Protein AF-A0A524CN81-F1 (afdb_monomer_lite)

pLDDT: mean 87.11, std 8.95, range [47.75, 94.62]

Secondary structure (DSSP, 8-state):
-TTS-GGG-HHHHHTT---HHHHTTEETTEE-HHHHHHHHTT-SSGGG-TTSSPHHHHHHHH-TTT-

Radius of gyration: 11.01 Å; chains: 1; bounding box: 29×26×22 Å

Structure (mmCIF, N/CA/C/O backbone):
data_AF-A0A524CN81-F1
#
_entry.id   AF-A0A524CN81-F1
#
loop_
_atom_site.group_PDB
_atom_site.id
_atom_site.type_symbol
_atom_site.label_atom_id
_atom_site.label_alt_id
_atom_site.label_comp_id
_atom_site.label_asym_id
_atom_site.label_entity_id
_atom_site.label_seq_id
_atom_site.pdbx_PDB_ins_code
_atom_site.Cartn_x
_atom_site.Cartn_y
_atom_site.Cartn_z
_atom_site.occupancy
_atom_site.B_iso_or_equiv
_atom_site.auth_seq_id
_atom_site.auth_comp_id
_atom_site.auth_asym_id
_atom_site.auth_atom_id
_atom_site.pdbx_PDB_model_num
ATOM 1 N N . MET A 1 1 ? 0.717 -2.256 -9.615 1.00 72.62 1 MET A N 1
ATOM 2 C CA . MET A 1 1 ? -0.272 -1.435 -8.885 1.00 72.62 1 MET A CA 1
ATOM 3 C C . MET A 1 1 ? -0.265 -1.821 -7.410 1.00 72.62 1 MET A C 1
ATOM 5 O O . MET A 1 1 ? -0.504 -2.984 -7.095 1.00 72.62 1 MET A O 1
ATOM 9 N N . CYS A 1 2 ? 0.059 -0.885 -6.515 1.00 84.69 2 CYS A N 1
ATOM 10 C CA . CYS A 1 2 ? -0.037 -1.114 -5.070 1.00 84.69 2 CYS A CA 1
ATOM 11 C C . CYS A 1 2 ? -1.504 -1.217 -4.624 1.00 84.69 2 CYS A C 1
ATOM 13 O O . CYS A 1 2 ? -2.401 -0.711 -5.289 1.00 84.69 2 CYS A O 1
ATOM 15 N N . GLY A 1 3 ? -1.753 -1.918 -3.518 1.00 8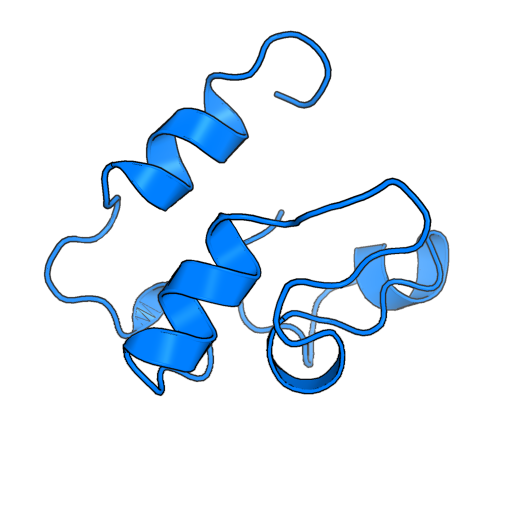5.00 3 GLY A N 1
ATOM 16 C CA . GLY A 1 3 ? -3.099 -2.130 -2.972 1.00 85.00 3 GLY A CA 1
ATOM 17 C C . GLY A 1 3 ? -3.857 -3.348 -3.519 1.00 85.00 3 GLY A C 1
ATOM 18 O O . GLY A 1 3 ? -4.800 -3.807 -2.876 1.00 85.00 3 GLY A O 1
ATOM 19 N N . ALA A 1 4 ? -3.418 -3.939 -4.633 1.00 87.81 4 ALA A N 1
ATOM 20 C CA . ALA A 1 4 ? -3.900 -5.240 -5.102 1.00 87.81 4 ALA A CA 1
ATOM 21 C C . ALA A 1 4 ? -3.268 -6.412 -4.319 1.00 87.81 4 ALA A C 1
ATOM 23 O O . ALA A 1 4 ? -2.344 -6.234 -3.516 1.00 87.81 4 ALA A O 1
ATOM 24 N N . TYR A 1 5 ? -3.757 -7.634 -4.554 1.00 88.44 5 TYR A N 1
ATOM 25 C CA . TYR A 1 5 ? -3.195 -8.828 -3.926 1.00 88.44 5 TYR A CA 1
ATOM 26 C C . TYR A 1 5 ? -1.730 -9.038 -4.334 1.00 88.44 5 TYR A C 1
ATOM 28 O O . TYR A 1 5 ? -1.411 -9.284 -5.496 1.00 88.44 5 TYR A O 1
ATOM 36 N N . CYS A 1 6 ? -0.824 -8.974 -3.354 1.00 87.88 6 CYS A N 1
ATOM 37 C CA . CYS A 1 6 ? 0.618 -9.082 -3.594 1.00 87.88 6 CYS A CA 1
ATOM 38 C C . CYS A 1 6 ? 1.049 -10.464 -4.116 1.00 87.88 6 CYS A C 1
ATOM 40 O O . CYS A 1 6 ? 2.116 -10.559 -4.714 1.00 87.88 6 CYS A O 1
ATOM 42 N N . GLY A 1 7 ? 0.250 -11.520 -3.908 1.00 85.75 7 GLY A N 1
ATOM 43 C CA . GLY A 1 7 ? 0.572 -12.876 -4.372 1.00 85.75 7 GLY A CA 1
ATOM 44 C C . GLY A 1 7 ? 0.544 -13.049 -5.894 1.00 85.75 7 GLY A C 1
ATOM 45 O O . GLY A 1 7 ? 1.114 -14.008 -6.394 1.00 85.75 7 GLY A O 1
ATOM 46 N N . VAL A 1 8 ? -0.074 -12.116 -6.625 1.00 87.19 8 VAL A N 1
ATOM 47 C CA . VAL A 1 8 ? -0.135 -12.109 -8.101 1.00 87.19 8 VAL A CA 1
ATOM 48 C C . VAL A 1 8 ? 0.461 -10.829 -8.700 1.00 87.19 8 VAL A C 1
ATOM 50 O O . VAL A 1 8 ? 0.240 -10.507 -9.863 1.00 87.19 8 VAL A O 1
ATOM 53 N N . CYS A 1 9 ? 1.188 -10.050 -7.895 1.00 87.69 9 CYS A N 1
ATOM 54 C CA . CYS A 1 9 ? 1.723 -8.763 -8.318 1.00 87.69 9 CYS A CA 1
ATOM 55 C C . CYS A 1 9 ? 3.046 -8.950 -9.070 1.00 87.69 9 CYS A C 1
ATOM 57 O O . CYS A 1 9 ? 4.086 -9.168 -8.457 1.00 87.69 9 CYS A O 1
ATOM 59 N N . GLU A 1 10 ? 3.022 -8.776 -10.389 1.00 87.38 10 GLU A N 1
ATOM 60 C CA . GLU A 1 10 ? 4.212 -8.850 -11.254 1.00 87.38 10 GLU A CA 1
ATOM 61 C C . GLU A 1 10 ? 5.323 -7.849 -10.880 1.00 87.38 10 GLU A C 1
ATOM 63 O O . GLU A 1 10 ? 6.504 -8.094 -11.112 1.00 87.38 10 GLU A O 1
ATOM 68 N N . TRP A 1 11 ? 4.966 -6.721 -10.259 1.00 84.12 11 TRP A N 1
ATOM 69 C CA . TRP A 1 11 ? 5.939 -5.728 -9.804 1.00 84.12 11 TRP A CA 1
ATOM 70 C C . TRP A 1 11 ? 6.743 -6.214 -8.605 1.00 84.12 11 TRP A C 1
ATOM 72 O O . TRP A 1 11 ? 7.847 -5.727 -8.396 1.00 84.12 11 TRP A O 1
ATOM 82 N N . LYS A 1 12 ? 6.212 -7.177 -7.840 1.00 86.50 12 LYS A N 1
ATOM 83 C CA . LYS A 1 12 ? 6.879 -7.734 -6.666 1.00 86.50 12 LYS A CA 1
ATOM 84 C C . LYS A 1 12 ? 8.248 -8.307 -7.026 1.00 86.50 12 LYS A C 1
ATOM 86 O O . LYS A 1 12 ? 9.231 -7.980 -6.378 1.00 86.50 12 LYS A O 1
ATOM 91 N N . GLU A 1 13 ? 8.298 -9.103 -8.089 1.00 85.00 13 GLU A N 1
ATOM 92 C CA . GLU A 1 13 ? 9.533 -9.720 -8.579 1.00 85.00 13 GLU A CA 1
ATOM 93 C C . GLU A 1 13 ? 10.426 -8.708 -9.303 1.00 85.00 13 GLU A C 1
ATOM 95 O O . GLU A 1 13 ? 11.637 -8.707 -9.111 1.00 85.00 13 GLU A O 1
ATOM 100 N N . LYS A 1 14 ? 9.835 -7.800 -10.093 1.00 87.88 14 LYS A N 1
ATOM 101 C CA . LYS A 1 14 ? 10.587 -6.799 -10.870 1.00 87.88 14 LYS A CA 1
ATOM 102 C C . LYS A 1 14 ? 11.330 -5.781 -9.999 1.00 87.88 14 LYS A C 1
ATOM 104 O O . LYS A 1 14 ? 12.362 -5.275 -10.423 1.00 87.88 14 LYS A O 1
ATOM 109 N N . THR A 1 15 ? 10.791 -5.441 -8.828 1.00 84.50 15 THR A N 1
ATOM 110 C CA . THR A 1 15 ? 11.351 -4.398 -7.946 1.00 84.50 15 THR A CA 1
ATOM 111 C C . THR A 1 15 ? 11.860 -4.932 -6.612 1.00 84.50 15 THR A C 1
ATOM 113 O O . THR A 1 1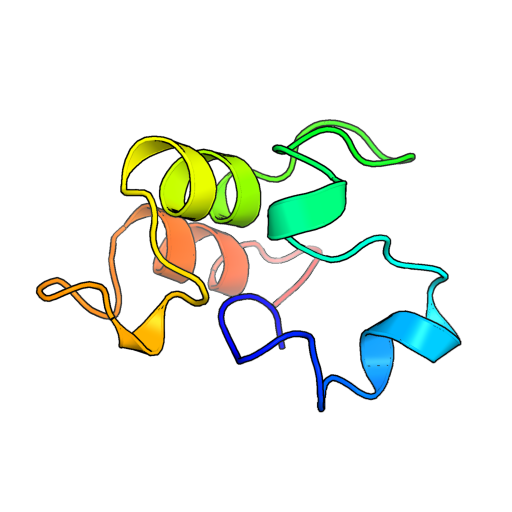5 ? 12.165 -4.137 -5.726 1.00 84.50 15 THR A O 1
ATOM 116 N N . ASP A 1 16 ? 11.920 -6.259 -6.460 1.00 87.19 16 ASP A N 1
ATOM 117 C CA . ASP A 1 16 ? 12.203 -6.939 -5.190 1.00 87.19 16 ASP A CA 1
ATOM 118 C C . ASP A 1 16 ? 11.350 -6.385 -4.033 1.00 87.19 16 ASP A C 1
ATOM 120 O O . ASP A 1 16 ? 11.785 -6.191 -2.897 1.00 87.19 16 ASP A O 1
ATOM 124 N N . CYS A 1 17 ? 10.093 -6.050 -4.340 1.00 88.88 17 CYS A N 1
ATOM 125 C CA . CYS A 1 17 ? 9.193 -5.491 -3.352 1.00 88.88 17 CYS A CA 1
ATOM 126 C C . CYS A 1 17 ? 8.801 -6.603 -2.365 1.00 88.88 17 CYS A C 1
ATOM 128 O O . CYS A 1 17 ? 8.203 -7.603 -2.767 1.00 88.88 17 CYS A O 1
ATOM 130 N N . PRO A 1 18 ? 9.032 -6.437 -1.051 1.00 89.38 18 PRO A N 1
ATOM 131 C CA . PRO A 1 18 ? 8.635 -7.442 -0.063 1.00 89.38 18 PRO A CA 1
ATOM 132 C C . PRO A 1 18 ? 7.113 -7.697 -0.041 1.00 89.38 18 PRO A C 1
ATOM 134 O O . PRO A 1 18 ? 6.656 -8.771 0.356 1.00 89.38 18 PRO A O 1
ATOM 137 N N . GLY A 1 19 ? 6.310 -6.743 -0.523 1.00 90.12 19 GLY A N 1
ATOM 138 C CA . GLY A 1 19 ? 4.849 -6.769 -0.461 1.00 90.12 19 GLY A CA 1
ATOM 139 C C . GLY A 1 19 ? 4.319 -6.231 0.869 1.00 90.12 19 GLY A C 1
ATOM 140 O O . GLY A 1 19 ? 5.029 -6.208 1.871 1.00 90.12 19 GLY A O 1
ATOM 141 N N . CYS A 1 20 ? 3.054 -5.798 0.890 1.00 90.56 20 CYS A N 1
ATOM 142 C CA . CYS A 1 20 ? 2.499 -5.023 2.009 1.00 90.56 20 CYS A CA 1
ATOM 143 C C . CYS A 1 20 ? 2.597 -5.753 3.361 1.00 90.56 20 CYS A C 1
ATOM 145 O O . CYS A 1 20 ? 3.016 -5.161 4.351 1.00 90.56 20 CYS A O 1
ATOM 147 N N . GLN A 1 21 ? 2.253 -7.045 3.403 1.00 88.88 21 GLN A N 1
ATOM 148 C CA . GLN A 1 21 ? 2.265 -7.838 4.642 1.00 88.88 21 GLN A CA 1
ATOM 149 C C . GLN A 1 21 ? 3.681 -8.084 5.179 1.00 88.88 21 GLN A C 1
ATO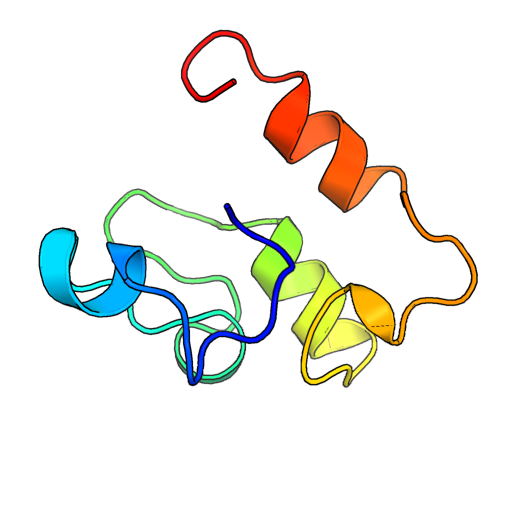M 151 O O . GLN A 1 21 ? 3.909 -8.036 6.385 1.00 88.88 21 GLN A O 1
ATOM 156 N N . ALA A 1 22 ? 4.644 -8.345 4.289 1.00 90.69 22 ALA A N 1
ATOM 157 C CA . ALA A 1 22 ? 6.014 -8.636 4.702 1.00 90.69 22 ALA A CA 1
ATOM 158 C C . ALA A 1 22 ? 6.786 -7.355 5.042 1.00 90.69 22 ALA A C 1
ATOM 160 O O . ALA A 1 22 ? 7.562 -7.346 5.994 1.00 90.69 22 ALA A O 1
ATOM 161 N N . SER A 1 23 ? 6.541 -6.266 4.304 1.00 90.94 23 SER A N 1
ATOM 162 C CA . SER A 1 23 ? 7.217 -4.987 4.525 1.00 90.94 23 SER A CA 1
ATOM 163 C C . SER A 1 23 ? 6.793 -4.311 5.820 1.00 90.94 23 SER A C 1
ATOM 165 O O . SER A 1 23 ? 7.581 -3.588 6.427 1.00 90.94 23 SER A O 1
ATOM 167 N N . LYS A 1 24 ? 5.537 -4.510 6.246 1.00 89.12 24 LYS A N 1
ATOM 168 C CA . LYS A 1 24 ? 4.932 -3.792 7.381 1.00 89.12 24 LYS A CA 1
ATOM 169 C C . LYS A 1 24 ? 5.077 -2.270 7.259 1.00 89.12 24 LYS A C 1
ATOM 171 O O . LYS A 1 24 ? 5.234 -1.577 8.260 1.00 89.12 24 LYS A O 1
ATOM 176 N N . GLY A 1 25 ? 5.095 -1.757 6.028 1.00 89.81 25 GLY A N 1
ATOM 177 C CA . GLY A 1 25 ? 5.329 -0.340 5.760 1.00 89.81 25 GLY A CA 1
ATOM 178 C C . GLY A 1 25 ? 6.787 0.072 5.614 1.00 89.81 25 GLY A C 1
ATOM 179 O O . GLY A 1 25 ? 7.030 1.175 5.144 1.00 89.81 25 GLY A O 1
ATOM 180 N N . LYS A 1 26 ? 7.753 -0.784 5.956 1.00 90.19 26 LYS A N 1
ATOM 181 C CA . LYS A 1 26 ? 9.184 -0.483 5.852 1.00 90.19 26 LYS A CA 1
ATOM 182 C C . LYS A 1 26 ? 9.731 -0.989 4.524 1.00 90.19 26 LYS A C 1
ATOM 184 O O . LYS A 1 26 ? 9.833 -2.195 4.303 1.00 90.19 26 LYS A O 1
ATOM 189 N N . MET A 1 27 ? 10.067 -0.058 3.646 1.00 87.44 27 MET A N 1
ATOM 190 C CA . MET A 1 27 ? 10.611 -0.311 2.317 1.00 87.44 27 MET A CA 1
ATOM 191 C C . MET A 1 27 ? 12.050 0.203 2.235 1.00 87.44 27 MET A C 1
ATOM 193 O O . MET A 1 27 ? 12.477 1.016 3.053 1.00 87.44 27 MET A O 1
ATOM 197 N N . PHE A 1 28 ? 12.797 -0.228 1.217 1.00 83.94 28 PHE A N 1
ATOM 198 C CA . PHE A 1 28 ? 14.168 0.249 0.997 1.00 83.94 28 PHE A CA 1
ATOM 199 C C . PHE A 1 28 ? 14.243 1.761 0.723 1.00 83.94 28 PHE A C 1
ATOM 201 O O . PHE A 1 28 ? 15.241 2.398 1.037 1.00 83.94 28 PHE A O 1
ATOM 208 N N . TRP A 1 29 ? 13.179 2.330 0.156 1.00 82.88 29 TRP A N 1
ATOM 209 C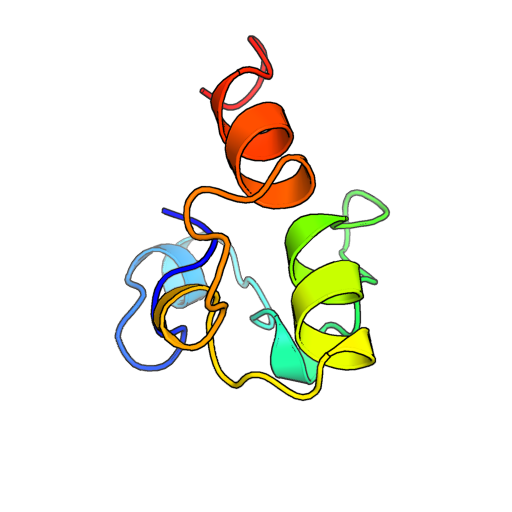 CA . TRP A 1 29 ? 13.051 3.749 -0.182 1.00 82.88 29 TRP A CA 1
ATOM 210 C C . TRP A 1 29 ? 12.376 4.585 0.916 1.00 82.88 29 TRP A C 1
ATOM 212 O O . TRP A 1 29 ? 12.181 5.782 0.732 1.00 82.88 29 TRP A O 1
ATOM 222 N N . GLY A 1 30 ? 12.006 3.983 2.050 1.00 88.19 30 GLY A N 1
ATOM 223 C CA . GLY A 1 30 ? 11.320 4.671 3.145 1.00 88.19 30 GLY A CA 1
ATOM 224 C C . GLY A 1 30 ? 10.008 4.001 3.542 1.00 88.19 30 GLY A C 1
ATOM 225 O O . GLY A 1 30 ? 9.917 2.774 3.609 1.00 88.19 30 GLY A O 1
ATOM 226 N N . GLU A 1 31 ? 8.992 4.803 3.860 1.00 90.50 31 GLU A N 1
ATOM 227 C CA . GLU A 1 31 ? 7.717 4.306 4.383 1.00 90.50 31 GLU A CA 1
ATOM 228 C C . GLU A 1 31 ? 6.626 4.182 3.315 1.00 90.50 31 GLU A C 1
ATOM 230 O O . GLU A 1 31 ? 6.247 5.158 2.671 1.00 90.50 31 GLU A O 1
ATOM 235 N N . CYS A 1 32 ? 6.018 2.999 3.203 1.00 91.06 32 CYS A N 1
ATOM 236 C CA . CYS A 1 32 ? 4.841 2.777 2.366 1.00 91.06 32 CYS A CA 1
ATOM 237 C C . CYS A 1 32 ? 3.550 2.931 3.176 1.00 91.06 32 CYS A C 1
ATOM 239 O O . CYS A 1 32 ? 3.133 2.005 3.877 1.00 91.06 32 CYS A O 1
ATOM 241 N N . LYS A 1 33 ? 2.874 4.075 3.024 1.00 91.94 33 LYS A N 1
ATOM 242 C CA . LYS A 1 33 ? 1.606 4.374 3.714 1.00 91.94 33 LYS A CA 1
ATOM 243 C C . LYS A 1 33 ? 0.485 3.380 3.384 1.00 91.94 33 LYS A C 1
ATOM 245 O O . LYS A 1 33 ? -0.220 2.939 4.285 1.00 91.94 33 LYS A O 1
ATOM 250 N N . VAL A 1 34 ? 0.402 2.901 2.138 1.00 92.19 34 VAL A N 1
ATOM 251 C CA . VAL A 1 34 ? -0.558 1.849 1.737 1.00 92.19 34 VAL A CA 1
ATOM 252 C C . VAL A 1 34 ? -0.328 0.548 2.509 1.00 92.19 34 VAL A C 1
ATOM 254 O O . VAL A 1 34 ? -1.279 -0.074 2.987 1.00 92.19 34 VAL A O 1
ATOM 257 N N . ALA A 1 35 ? 0.935 0.137 2.654 1.00 92.94 35 ALA A N 1
ATOM 258 C CA . ALA A 1 35 ? 1.279 -1.055 3.413 1.00 92.94 35 ALA A CA 1
ATOM 259 C C . ALA A 1 35 ? 0.999 -0.859 4.907 1.00 92.94 35 ALA A C 1
ATOM 261 O O . ALA A 1 35 ? 0.432 -1.764 5.516 1.00 92.94 35 ALA A O 1
ATOM 262 N N . ILE A 1 36 ? 1.329 0.302 5.484 1.00 94.25 36 ILE A N 1
ATOM 263 C CA . ILE A 1 36 ? 0.996 0.639 6.881 1.00 94.25 36 ILE A CA 1
ATOM 264 C C . ILE A 1 36 ? -0.517 0.525 7.097 1.00 94.25 36 ILE A C 1
ATOM 266 O O . ILE A 1 36 ? -0.950 -0.276 7.922 1.00 94.25 36 ILE A O 1
ATOM 270 N N . CYS A 1 37 ? -1.312 1.205 6.270 1.00 94.44 37 CYS A N 1
ATOM 271 C CA . CYS A 1 37 ? -2.772 1.195 6.341 1.00 94.44 37 CYS A CA 1
ATOM 272 C C . CYS A 1 37 ? -3.355 -0.229 6.240 1.00 94.44 37 CYS A C 1
ATOM 274 O O . CYS A 1 37 ? -4.194 -0.618 7.054 1.00 94.44 37 CYS A O 1
ATOM 276 N N . CYS A 1 38 ? -2.881 -1.054 5.296 1.00 93.25 38 CYS A N 1
ATOM 277 C CA . CYS A 1 38 ? -3.322 -2.452 5.194 1.00 93.25 38 CYS A CA 1
ATOM 278 C C . CYS A 1 38 ? -2.956 -3.284 6.429 1.00 93.25 38 CYS A C 1
ATOM 280 O O . CYS A 1 38 ? -3.766 -4.099 6.868 1.00 93.25 38 CYS A O 1
ATOM 282 N N . ASN A 1 39 ? -1.755 -3.101 6.986 1.00 91.94 39 ASN A N 1
ATOM 283 C CA . ASN A 1 39 ? -1.317 -3.846 8.168 1.00 91.94 39 ASN A CA 1
ATOM 284 C C . ASN A 1 39 ? -2.103 -3.442 9.418 1.00 91.94 39 ASN A C 1
ATOM 286 O O . ASN A 1 39 ? -2.553 -4.317 10.157 1.00 91.94 39 ASN A O 1
ATOM 290 N N . GLU A 1 40 ? -2.311 -2.144 9.639 1.00 94.12 40 GLU A N 1
ATOM 291 C CA . GLU A 1 40 ? -3.085 -1.628 10.774 1.00 94.12 40 GLU A CA 1
ATOM 292 C C . GLU A 1 40 ? -4.530 -2.127 10.738 1.00 94.12 40 GLU A C 1
ATOM 294 O O . GLU A 1 40 ? -5.051 -2.604 11.748 1.00 94.12 40 GLU A O 1
ATOM 299 N N . LYS A 1 41 ? -5.148 -2.117 9.551 1.00 93.25 41 LYS A N 1
ATOM 300 C CA . LYS A 1 41 ? -6.499 -2.654 9.339 1.00 93.25 41 LYS A CA 1
ATOM 301 C C . LYS A 1 41 ? -6.548 -4.188 9.245 1.00 93.25 41 LYS A C 1
ATOM 303 O O . LYS A 1 41 ? -7.634 -4.754 9.168 1.00 93.25 41 LYS A O 1
ATOM 308 N N . ARG A 1 42 ? -5.394 -4.870 9.270 1.00 92.19 42 ARG A N 1
ATOM 309 C CA . ARG A 1 42 ? -5.240 -6.332 9.118 1.00 92.19 42 ARG A CA 1
ATOM 310 C C . ARG A 1 42 ? -5.870 -6.892 7.837 1.00 92.19 42 ARG A C 1
ATOM 312 O O . ARG A 1 42 ? -6.381 -8.011 7.819 1.00 92.19 42 ARG A O 1
ATOM 319 N N . TYR A 1 43 ? -5.813 -6.128 6.752 1.00 92.38 43 TYR A N 1
ATOM 320 C CA . TYR A 1 43 ? -6.281 -6.559 5.440 1.00 92.38 43 TYR A CA 1
ATOM 321 C C . TYR A 1 43 ? -5.139 -7.130 4.614 1.00 92.38 43 TYR A C 1
ATOM 323 O O . TYR A 1 43 ? -4.066 -6.538 4.537 1.00 92.38 43 TYR A O 1
ATOM 331 N N . LEU A 1 44 ? -5.391 -8.248 3.928 1.00 89.44 44 LEU A N 1
ATOM 332 C CA . LEU A 1 44 ? -4.413 -8.855 3.018 1.00 89.44 44 LEU A CA 1
ATOM 333 C C . LEU A 1 44 ? -4.082 -7.946 1.825 1.00 89.44 44 LEU A C 1
ATOM 335 O O . LEU A 1 44 ? -2.948 -7.940 1.347 1.00 89.44 44 LEU A O 1
ATOM 339 N N . HIS A 1 45 ? -5.067 -7.183 1.358 1.00 91.50 45 HIS A N 1
ATOM 340 C CA . HIS A 1 45 ? -4.948 -6.191 0.294 1.00 91.50 45 HIS A CA 1
ATOM 341 C C . HIS A 1 45 ? -6.058 -5.143 0.430 1.00 91.50 45 HIS A C 1
ATOM 343 O O . HIS A 1 45 ? -7.082 -5.402 1.070 1.00 91.50 45 HIS A O 1
ATOM 349 N N . CYS A 1 46 ? -5.904 -3.985 -0.219 1.00 92.69 46 CYS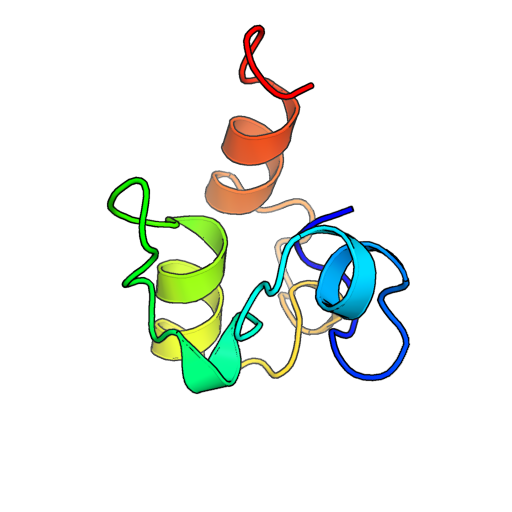 A N 1
ATOM 350 C CA . CYS A 1 46 ? -6.859 -2.878 -0.119 1.00 92.69 46 CYS A CA 1
ATOM 351 C C . CYS A 1 46 ? -8.272 -3.263 -0.569 1.00 92.69 46 CYS A C 1
ATOM 353 O O . CYS A 1 46 ? -9.222 -2.685 -0.067 1.00 92.69 46 CYS A O 1
ATOM 355 N N . GLY A 1 47 ? -8.431 -4.275 -1.431 1.00 91.94 47 GLY A N 1
ATOM 356 C CA . GLY A 1 47 ? -9.749 -4.799 -1.827 1.00 91.94 47 GLY A CA 1
ATOM 357 C C . GLY A 1 47 ? -10.662 -5.278 -0.682 1.00 91.94 47 GLY A C 1
ATOM 358 O O . GLY A 1 47 ? -11.856 -5.423 -0.903 1.00 91.94 47 GLY A O 1
ATOM 359 N N . PHE A 1 48 ? -10.134 -5.507 0.528 1.00 93.56 48 PHE A N 1
ATOM 360 C CA . PHE A 1 48 ? -10.942 -5.796 1.726 1.00 93.56 48 PHE A CA 1
ATOM 361 C C . PHE A 1 48 ? -11.323 -4.544 2.533 1.00 93.56 48 PHE A C 1
ATOM 363 O O . PHE A 1 48 ? -12.031 -4.646 3.533 1.00 93.56 48 PHE A O 1
ATOM 370 N N . CYS A 1 49 ? -10.852 -3.365 2.127 1.00 94.62 49 CYS A N 1
ATOM 371 C CA . CYS A 1 49 ? -11.205 -2.105 2.760 1.00 94.62 49 CYS A CA 1
ATOM 372 C C . CYS A 1 49 ? -12.622 -1.695 2.326 1.00 94.62 49 CYS A C 1
ATOM 374 O O . CYS A 1 49 ? -12.843 -1.529 1.128 1.00 94.62 49 CYS A O 1
ATOM 376 N N . PRO A 1 50 ? -13.567 -1.485 3.261 1.00 93.81 50 PRO A N 1
ATOM 377 C CA . PRO A 1 50 ? -14.922 -1.049 2.913 1.00 93.81 50 PRO A CA 1
ATOM 378 C C . PRO A 1 50 ? -14.941 0.350 2.282 1.00 93.81 50 PRO A C 1
ATOM 380 O O . PRO A 1 50 ? -15.800 0.639 1.460 1.00 93.81 50 PRO A O 1
ATOM 383 N N . ASP A 1 51 ? -13.955 1.186 2.618 1.00 94.44 51 ASP A N 1
ATOM 384 C CA . ASP A 1 51 ? -13.823 2.554 2.107 1.00 94.44 51 ASP A CA 1
ATOM 385 C C . ASP A 1 51 ? -13.042 2.640 0.783 1.00 94.44 51 ASP A C 1
ATOM 387 O O . ASP A 1 51 ? -12.429 3.666 0.520 1.00 94.44 51 ASP A O 1
ATOM 391 N N . LEU A 1 52 ? -12.936 1.565 -0.007 1.00 90.94 52 LEU A N 1
ATOM 392 C CA . LEU A 1 52 ? -12.123 1.562 -1.231 1.00 90.94 52 LEU A CA 1
ATOM 393 C C . LEU A 1 52 ? -12.739 2.461 -2.340 1.00 90.94 52 LEU A C 1
ATOM 395 O O . LEU A 1 52 ? -13.905 2.255 -2.673 1.00 90.94 52 LEU A O 1
ATOM 399 N N . PRO A 1 53 ? -11.968 3.362 -2.993 1.00 90.25 53 PRO A N 1
ATOM 400 C CA . PRO A 1 53 ? -10.582 3.718 -2.694 1.00 90.25 53 PRO A CA 1
ATOM 401 C C . PRO A 1 53 ? -10.495 4.603 -1.446 1.00 90.25 53 PRO A C 1
ATOM 403 O O . PRO A 1 53 ? -11.076 5.683 -1.382 1.00 90.25 53 PRO A O 1
ATOM 406 N N . CYS A 1 54 ? -9.738 4.151 -0.443 1.00 93.19 54 CYS A N 1
ATOM 407 C CA . CYS A 1 54 ? -9.556 4.934 0.773 1.00 93.19 54 CYS A CA 1
ATOM 408 C C . CYS A 1 54 ? -8.534 6.046 0.524 1.00 93.19 54 CYS A C 1
ATOM 410 O O . CYS A 1 54 ? -7.693 5.924 -0.366 1.00 93.19 54 CYS A O 1
ATOM 412 N N . SER A 1 55 ? -8.561 7.095 1.352 1.00 92.69 55 SER A N 1
ATOM 413 C CA . SER A 1 55 ? -7.661 8.250 1.215 1.00 92.69 55 SER A CA 1
ATOM 414 C C . SER A 1 55 ? -6.184 7.853 1.069 1.00 92.69 55 SER A C 1
ATOM 416 O O . SER A 1 55 ? -5.498 8.360 0.190 1.00 92.69 55 SER A O 1
ATOM 418 N N . GLU A 1 56 ? -5.708 6.881 1.855 1.00 91.50 56 GLU A N 1
ATOM 419 C CA . GLU A 1 56 ? -4.316 6.404 1.792 1.00 91.50 56 GLU A CA 1
ATOM 420 C C . GLU A 1 56 ? -3.960 5.756 0.450 1.00 91.50 56 GLU A C 1
ATOM 422 O O . GLU A 1 56 ? -2.843 5.904 -0.043 1.00 91.50 56 GLU A O 1
ATOM 427 N N . LEU A 1 57 ? -4.899 5.015 -0.145 1.00 90.94 57 LEU A N 1
ATOM 428 C CA . LEU A 1 57 ? -4.690 4.400 -1.450 1.00 90.94 57 LEU A CA 1
ATOM 429 C C . LEU A 1 57 ? -4.774 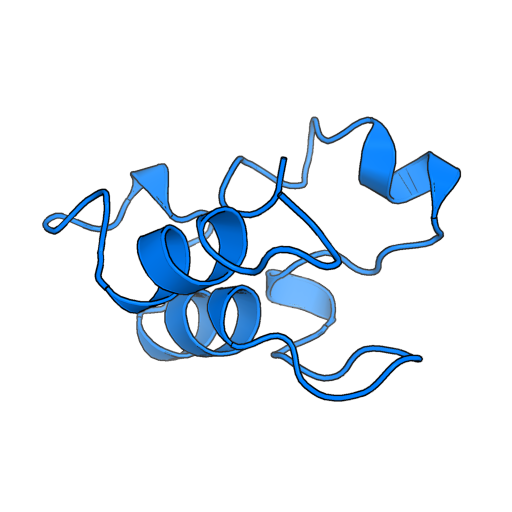5.450 -2.561 1.00 90.94 57 LEU A C 1
ATOM 431 O O . LEU A 1 57 ? -3.943 5.437 -3.461 1.00 90.94 57 LEU A O 1
ATOM 435 N N . GLN A 1 58 ? -5.742 6.363 -2.472 1.00 90.69 58 GLN A N 1
ATOM 436 C CA . GLN A 1 58 ? -5.925 7.449 -3.432 1.00 90.69 58 GLN A CA 1
ATOM 437 C C . GLN A 1 58 ? -4.681 8.350 -3.486 1.00 90.69 58 GLN A C 1
ATOM 439 O O . GLN A 1 58 ? -4.118 8.540 -4.556 1.00 90.69 58 GLN A O 1
ATOM 444 N N . GLN A 1 59 ? -4.160 8.784 -2.333 1.00 88.56 59 GLN A N 1
ATOM 445 C CA . GLN A 1 59 ? -2.921 9.571 -2.243 1.00 88.56 59 GLN A CA 1
ATOM 446 C C . GLN A 1 59 ? -1.707 8.858 -2.855 1.00 88.56 59 GLN A C 1
ATOM 448 O O . GLN A 1 59 ? -0.822 9.507 -3.407 1.00 88.56 59 GLN A O 1
ATOM 453 N N . ALA A 1 60 ? -1.644 7.526 -2.762 1.00 85.62 60 ALA A N 1
ATOM 454 C CA . ALA A 1 60 ? -0.557 6.757 -3.359 1.00 85.62 60 ALA A CA 1
ATOM 455 C C . ALA A 1 60 ? -0.604 6.743 -4.896 1.00 85.62 60 ALA A C 1
ATOM 457 O O . ALA A 1 60 ? 0.444 6.579 -5.514 1.00 85.62 60 ALA A O 1
ATOM 458 N N . PHE A 1 61 ? -1.787 6.914 -5.496 1.00 83.94 61 PHE A N 1
ATOM 459 C CA . PHE A 1 61 ? -1.969 7.044 -6.947 1.00 83.94 61 PHE A CA 1
ATOM 460 C C . PHE A 1 61 ? -1.892 8.488 -7.432 1.00 83.94 61 PHE A C 1
ATOM 462 O O . PHE A 1 61 ? -1.396 8.737 -8.523 1.00 83.94 61 PHE A O 1
ATOM 469 N N . ASP A 1 62 ? -2.351 9.433 -6.618 1.00 83.50 62 ASP A N 1
ATOM 470 C CA . ASP A 1 62 ? -2.332 10.856 -6.950 1.00 83.50 62 ASP A CA 1
ATOM 471 C C . ASP A 1 62 ? -0.924 11.468 -6.809 1.00 83.50 62 ASP A C 1
ATOM 473 O O . ASP A 1 62 ? -0.721 12.634 -7.147 1.00 83.50 62 ASP A O 1
ATOM 477 N N . ASN A 1 63 ? 0.057 10.712 -6.298 1.00 72.69 63 ASN A N 1
ATOM 478 C CA . ASN A 1 63 ? 1.431 11.180 -6.166 1.00 72.69 63 ASN A CA 1
ATOM 479 C C . ASN A 1 63 ? 2.099 11.287 -7.556 1.00 72.69 63 ASN A C 1
ATOM 481 O O . ASN A 1 63 ? 2.382 10.256 -8.165 1.00 72.69 63 ASN A O 1
ATOM 485 N N . PRO A 1 64 ? 2.423 12.501 -8.042 1.00 60.00 64 PRO A N 1
ATOM 486 C CA . PRO A 1 64 ? 2.919 12.724 -9.401 1.00 60.00 64 PRO A CA 1
ATOM 487 C C . PRO A 1 64 ? 4.294 12.104 -9.697 1.00 60.00 64 PRO A C 1
ATOM 489 O O . PRO A 1 64 ? 4.674 12.023 -10.861 1.00 60.00 64 PRO A O 1
ATOM 492 N N . GLU A 1 65 ? 5.048 11.660 -8.686 1.00 59.84 65 GLU A N 1
ATOM 493 C CA . GLU A 1 65 ? 6.312 10.933 -8.894 1.00 59.84 65 GLU A CA 1
ATOM 494 C C . GLU A 1 65 ? 6.105 9.427 -9.154 1.00 59.84 65 GLU A C 1
ATOM 496 O O . GLU A 1 65 ? 7.015 8.748 -9.641 1.00 59.84 65 GLU A O 1
ATOM 501 N N . HIS A 1 66 ? 4.921 8.886 -8.837 1.00 56.91 66 HIS A N 1
ATOM 502 C CA . HIS A 1 66 ? 4.639 7.444 -8.840 1.00 56.91 66 HIS A CA 1
ATOM 503 C C . HIS A 1 66 ? 3.253 7.046 -9.397 1.00 56.91 66 HIS A C 1
ATOM 505 O O . HIS A 1 66 ? 2.929 5.853 -9.374 1.00 56.91 66 HIS A O 1
ATOM 511 N N . GLY A 1 67 ? 2.462 8.013 -9.876 1.00 47.75 67 GLY A N 1
ATOM 512 C CA . GLY A 1 67 ? 1.178 7.830 -10.564 1.00 47.75 67 GLY A CA 1
ATOM 513 C C . GLY A 1 67 ? 1.323 7.476 -12.037 1.00 47.75 67 GLY A C 1
ATOM 514 O O . GLY A 1 67 ? 2.109 8.157 -12.733 1.00 47.75 67 GLY A O 1
#

Sequence (67 aa):
MCGAYCGVCEWKEKTDCPGCQASKGKMFWGECKVAICCNEKRYLHCGFCPDLPCSELQQAFDNPEHG

Foldseek 3Di:
DAQPQPVPDPVCVVVVPCHLQRCCQPDPVGGQQLSVVCVVVVHNGNVPPPCVVDPSNVCQVPPPVRD